Protein AF-A0A1G4SDY5-F1 (afdb_monomer_lite)

Secondary structure (DSSP, 8-state):
----------HHHHHHHHHHHHHHHHHHHHT-SSHHHHHHHHHHHHHH-HHHHHHHHHHTTTTS-HHHHHHHHTT-SS--

Sequence (80 aa):
MSYKQPTTGDSLNDYFINLAAFNTYAPHLIGAKNLHEFVIWFDKLRLIDRRALLLFLRKNKDVIQPEYMRHAQRHFVERI

Foldseek 3Di:
DDPPDPPPPDPVVLVVVLVVVLVVLLVQCLVPPDLVSNVVSLVVNCVSPVVVSVVSCVVCVVSDDPVNLVVVCVVDPDDD

pLDDT: mean 84.53, std 14.94, range [37.59, 95.56]

Structure (mmCIF, N/CA/C/O backbone):
data_AF-A0A1G4SDY5-F1
#
_entry.id   AF-A0A1G4SDY5-F1
#
loop_
_atom_site.group_PDB
_atom_site.id
_atom_site.type_symbol
_atom_site.label_atom_id
_atom_site.label_alt_id
_atom_site.label_comp_id
_atom_site.label_asym_id
_atom_site.label_entity_id
_atom_site.label_seq_id
_atom_site.pdbx_PDB_ins_code
_atom_site.Cartn_x
_atom_site.Cartn_y
_atom_site.Cartn_z
_atom_site.occupancy
_atom_site.B_iso_or_equiv
_atom_site.auth_seq_id
_atom_site.auth_comp_id
_atom_site.auth_asym_id
_atom_site.auth_atom_id
_atom_site.pdbx_PDB_model_num
ATOM 1 N N . MET A 1 1 ? 36.040 5.194 -13.887 1.00 39.59 1 MET A N 1
ATOM 2 C CA . MET A 1 1 ? 34.874 4.450 -13.369 1.00 39.59 1 MET A CA 1
ATOM 3 C C . MET A 1 1 ? 33.739 4.632 -14.356 1.00 39.59 1 MET A C 1
ATOM 5 O O . MET A 1 1 ? 33.377 5.766 -14.632 1.00 39.59 1 MET A O 1
ATOM 9 N N . SER A 1 2 ? 33.280 3.547 -14.977 1.00 37.59 2 SER A N 1
ATOM 10 C CA . SER A 1 2 ? 32.192 3.597 -15.956 1.00 37.59 2 SER A CA 1
ATOM 11 C C . SER A 1 2 ? 30.879 3.834 -15.213 1.00 37.59 2 SER A C 1
ATOM 13 O O . SER A 1 2 ? 30.469 2.994 -14.410 1.00 37.59 2 SER A O 1
ATOM 15 N N . TYR A 1 3 ? 30.248 4.984 -15.443 1.00 50.62 3 TYR A N 1
ATOM 16 C CA . TYR A 1 3 ? 28.857 5.195 -15.065 1.00 50.62 3 TYR A CA 1
ATOM 17 C C . TYR A 1 3 ? 28.020 4.276 -15.953 1.00 50.62 3 TYR A C 1
ATOM 19 O O . TYR A 1 3 ? 27.703 4.621 -17.090 1.00 50.62 3 TYR A O 1
ATOM 27 N N . LYS A 1 4 ? 27.701 3.075 -15.458 1.00 42.53 4 LYS A N 1
ATOM 28 C CA . LYS A 1 4 ? 26.650 2.256 -16.059 1.00 42.53 4 LYS A CA 1
ATOM 29 C C . LYS A 1 4 ? 25.364 3.074 -15.969 1.00 42.53 4 LYS A C 1
ATOM 31 O O . LYS A 1 4 ? 24.791 3.205 -14.890 1.00 42.53 4 LYS A O 1
ATOM 36 N N . GLN A 1 5 ? 24.949 3.664 -17.087 1.00 53.62 5 GLN A N 1
ATOM 37 C CA . GLN A 1 5 ? 23.571 4.108 -17.252 1.00 53.62 5 GLN A CA 1
ATOM 38 C C . GLN A 1 5 ? 22.675 2.897 -16.949 1.00 53.62 5 GLN A C 1
ATOM 40 O O . GLN A 1 5 ? 22.995 1.800 -17.423 1.00 53.62 5 GLN A O 1
ATOM 45 N N . PRO A 1 6 ? 21.611 3.038 -16.140 1.00 50.25 6 PRO A N 1
ATOM 46 C CA . PRO A 1 6 ? 20.651 1.961 -15.986 1.00 50.25 6 PRO A CA 1
ATOM 47 C C . PRO A 1 6 ? 20.080 1.690 -17.376 1.00 50.25 6 PRO A C 1
ATOM 49 O O . PRO A 1 6 ? 19.499 2.570 -18.009 1.00 50.25 6 PRO A O 1
ATOM 52 N N . THR A 1 7 ? 20.349 0.495 -17.886 1.00 50.44 7 THR A N 1
ATOM 53 C CA . THR A 1 7 ? 19.799 0.000 -19.140 1.00 50.44 7 THR A CA 1
ATOM 54 C C . THR A 1 7 ? 18.282 0.054 -19.040 1.00 50.44 7 THR A C 1
ATOM 56 O O . THR A 1 7 ? 17.683 -0.674 -18.256 1.00 50.44 7 THR A O 1
ATOM 59 N N . THR A 1 8 ? 17.663 0.939 -19.812 1.00 56.47 8 THR A N 1
ATOM 60 C CA . THR A 1 8 ? 16.228 0.961 -20.090 1.00 56.47 8 THR A CA 1
ATOM 61 C C . THR A 1 8 ? 15.851 -0.280 -20.912 1.00 56.47 8 THR A C 1
ATOM 63 O O . THR A 1 8 ? 15.697 -0.215 -22.127 1.00 56.47 8 THR A O 1
ATOM 66 N N . GLY A 1 9 ? 15.734 -1.429 -20.251 1.00 52.84 9 GLY A N 1
ATOM 67 C CA . GLY A 1 9 ? 15.192 -2.685 -20.783 1.00 52.84 9 GLY A CA 1
ATOM 68 C C . GLY A 1 9 ? 14.974 -3.617 -19.593 1.00 52.84 9 GLY A C 1
ATOM 69 O O . GLY A 1 9 ? 15.944 -3.950 -18.927 1.00 52.84 9 GLY A O 1
ATOM 70 N N . ASP A 1 10 ? 13.750 -3.925 -19.164 1.00 54.97 10 ASP A N 1
ATOM 71 C CA . ASP A 1 10 ? 12.558 -4.308 -19.926 1.00 54.97 10 ASP A CA 1
ATOM 72 C C . ASP A 1 10 ? 11.275 -3.710 -19.320 1.00 54.97 10 ASP A C 1
ATOM 74 O O . ASP A 1 10 ? 10.817 -4.137 -18.262 1.00 54.97 10 ASP A O 1
ATOM 78 N N . SER A 1 11 ? 10.609 -2.792 -20.029 1.00 72.06 11 SER A N 1
ATOM 79 C CA . SER A 1 11 ? 9.411 -2.105 -19.499 1.00 72.06 11 SER A CA 1
ATOM 80 C C . SER A 1 11 ? 8.269 -3.038 -19.056 1.00 72.06 11 SER A C 1
ATOM 82 O O . SER A 1 11 ? 7.548 -2.718 -18.112 1.00 72.06 11 SER A O 1
ATOM 84 N N . LEU A 1 12 ? 8.109 -4.196 -19.708 1.00 78.12 12 LEU A N 1
ATOM 85 C CA . LEU A 1 12 ? 7.082 -5.186 -19.368 1.00 78.12 12 LEU A CA 1
ATOM 86 C C . LEU A 1 12 ? 7.538 -6.160 -18.282 1.00 78.12 12 LEU A C 1
ATOM 88 O O . LEU A 1 12 ? 6.745 -6.501 -17.410 1.00 78.12 12 LEU A O 1
ATOM 92 N N . ASN A 1 13 ? 8.794 -6.603 -18.314 1.00 83.88 13 ASN A N 1
ATOM 93 C CA . ASN A 1 13 ? 9.306 -7.530 -17.309 1.00 83.88 13 ASN A CA 1
ATOM 94 C C . ASN A 1 13 ? 9.369 -6.844 -15.938 1.00 83.88 13 ASN A C 1
ATOM 96 O O . ASN A 1 13 ? 8.867 -7.386 -14.959 1.00 83.88 13 ASN A O 1
ATOM 100 N N . ASP A 1 14 ? 9.855 -5.600 -15.892 1.00 81.25 14 ASP A N 1
ATOM 101 C CA . ASP A 1 14 ? 9.863 -4.781 -14.677 1.00 81.25 14 ASP A CA 1
ATOM 102 C C . ASP A 1 14 ? 8.442 -4.536 -14.160 1.00 81.25 14 ASP A C 1
ATOM 104 O O . ASP A 1 14 ? 8.193 -4.589 -12.956 1.00 81.25 14 ASP A O 1
ATOM 108 N N . TYR A 1 15 ? 7.480 -4.332 -15.067 1.00 84.31 15 TYR A N 1
ATOM 109 C CA . TYR A 1 15 ? 6.070 -4.231 -14.703 1.00 84.31 15 TYR A CA 1
ATOM 110 C C . TYR A 1 15 ? 5.549 -5.522 -14.057 1.00 84.31 15 TYR A C 1
ATOM 112 O O . TYR A 1 15 ? 4.934 -5.456 -12.994 1.00 84.31 15 TYR A O 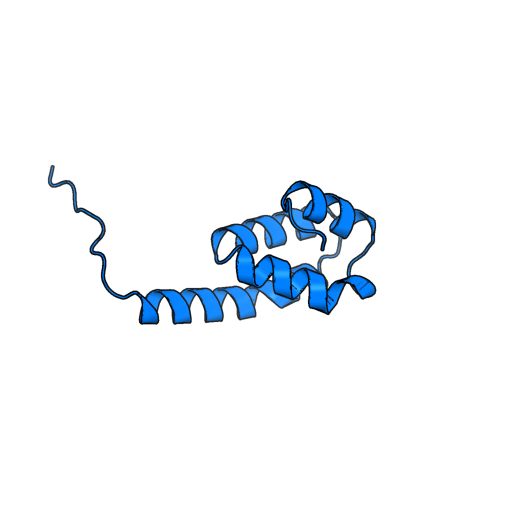1
ATOM 120 N N . PHE A 1 16 ? 5.811 -6.696 -14.642 1.00 86.12 16 PHE A N 1
ATOM 121 C CA . PHE A 1 16 ? 5.380 -7.975 -14.067 1.00 86.12 16 PHE A CA 1
ATOM 122 C C . PHE A 1 16 ? 6.073 -8.283 -12.737 1.00 86.12 16 PHE A C 1
ATOM 124 O O . PHE A 1 16 ? 5.419 -8.774 -11.816 1.00 86.12 16 PHE A O 1
ATOM 131 N N . ILE A 1 17 ? 7.359 -7.952 -12.605 1.00 88.62 17 ILE A N 1
ATOM 132 C CA . ILE A 1 17 ? 8.114 -8.075 -11.353 1.00 88.62 17 ILE A CA 1
ATOM 133 C C . ILE A 1 17 ? 7.491 -7.180 -10.277 1.00 88.62 17 ILE A C 1
ATOM 135 O O . ILE A 1 17 ? 7.191 -7.656 -9.181 1.00 88.62 17 ILE A O 1
ATOM 139 N N . ASN A 1 18 ? 7.223 -5.910 -10.594 1.00 88.44 18 ASN A N 1
ATOM 140 C CA . ASN A 1 18 ? 6.586 -4.975 -9.668 1.00 88.44 18 ASN A CA 1
ATOM 141 C C . ASN A 1 18 ? 5.164 -5.413 -9.306 1.00 88.44 18 ASN A C 1
ATOM 143 O O . ASN A 1 18 ? 4.791 -5.353 -8.139 1.00 88.44 18 ASN A O 1
ATOM 147 N N . LEU A 1 19 ? 4.381 -5.919 -10.261 1.00 89.81 19 LEU A N 1
ATOM 148 C CA . LEU A 1 19 ? 3.041 -6.452 -10.014 1.00 89.81 19 LEU A CA 1
ATOM 149 C C . LEU A 1 19 ? 3.081 -7.665 -9.073 1.00 89.81 19 LEU A C 1
ATOM 151 O O . LEU A 1 19 ? 2.291 -7.752 -8.132 1.00 89.81 19 LEU A O 1
ATOM 155 N N . ALA A 1 20 ? 4.003 -8.601 -9.308 1.00 91.38 20 ALA A N 1
ATOM 156 C CA . ALA A 1 20 ? 4.179 -9.777 -8.464 1.00 91.38 20 ALA A CA 1
ATOM 157 C C . ALA A 1 20 ? 4.616 -9.383 -7.044 1.00 91.38 20 ALA A C 1
ATOM 159 O O . ALA A 1 20 ? 4.035 -9.855 -6.062 1.00 91.38 20 ALA A O 1
ATOM 160 N N . ALA A 1 21 ? 5.580 -8.465 -6.926 1.00 91.19 21 ALA A N 1
ATOM 161 C CA . ALA A 1 21 ? 6.019 -7.919 -5.646 1.00 91.19 21 ALA A CA 1
ATOM 162 C C . ALA A 1 21 ? 4.868 -7.206 -4.921 1.00 91.19 21 ALA A C 1
ATOM 164 O O . ALA A 1 21 ? 4.620 -7.463 -3.743 1.00 91.19 21 ALA A O 1
ATOM 165 N N . PHE A 1 22 ? 4.103 -6.376 -5.633 1.00 94.00 22 PHE A N 1
ATOM 166 C CA . PHE A 1 22 ? 2.944 -5.681 -5.088 1.00 94.00 22 PHE A CA 1
ATOM 167 C C . PHE A 1 22 ? 1.917 -6.670 -4.532 1.00 94.00 22 PHE A C 1
ATOM 169 O O . PHE A 1 22 ? 1.528 -6.561 -3.372 1.00 94.00 22 PHE A O 1
ATOM 176 N N . ASN A 1 23 ? 1.521 -7.673 -5.318 1.00 92.62 23 ASN A N 1
ATOM 177 C CA . ASN A 1 23 ? 0.551 -8.687 -4.893 1.00 92.62 23 ASN A CA 1
ATOM 178 C C . ASN A 1 23 ? 1.045 -9.526 -3.710 1.00 92.62 23 ASN A C 1
ATOM 180 O O . ASN A 1 23 ? 0.235 -9.958 -2.893 1.00 92.62 23 ASN A O 1
ATOM 184 N N . THR A 1 24 ? 2.357 -9.726 -3.594 1.00 94.12 24 THR A N 1
ATOM 185 C CA . THR A 1 24 ? 2.961 -10.425 -2.453 1.00 94.12 24 THR A CA 1
ATOM 186 C C . THR A 1 24 ? 2.859 -9.593 -1.174 1.00 94.12 24 THR A C 1
ATOM 188 O O . THR A 1 24 ? 2.554 -10.130 -0.112 1.00 94.12 24 THR A O 1
ATOM 191 N N . TYR A 1 25 ? 3.077 -8.276 -1.254 1.00 92.81 25 TYR A N 1
ATOM 192 C CA . TYR A 1 25 ? 3.104 -7.410 -0.071 1.00 92.81 25 TYR A CA 1
ATOM 193 C C . TYR A 1 25 ? 1.746 -6.812 0.316 1.00 92.81 25 TYR A C 1
ATOM 195 O O . TYR A 1 25 ? 1.522 -6.510 1.488 1.00 92.81 25 TYR A O 1
ATOM 203 N N . ALA A 1 26 ? 0.823 -6.660 -0.632 1.00 93.19 26 ALA A N 1
ATOM 204 C CA . ALA A 1 26 ? -0.479 -6.034 -0.412 1.00 93.19 26 ALA A CA 1
ATOM 205 C C . ALA A 1 26 ? -1.318 -6.675 0.719 1.00 93.19 26 ALA A C 1
ATOM 207 O O . ALA A 1 26 ? -1.907 -5.927 1.505 1.00 93.19 26 ALA A O 1
ATOM 208 N N . PRO A 1 27 ? -1.344 -8.012 0.902 1.00 93.62 27 PRO A N 1
ATOM 209 C CA . PRO A 1 27 ? -2.051 -8.635 2.022 1.00 93.62 27 PRO A CA 1
ATOM 210 C C . PRO A 1 27 ? -1.513 -8.217 3.397 1.00 93.62 27 PRO A C 1
ATOM 212 O O . PRO A 1 27 ? -2.292 -8.079 4.340 1.00 93.62 27 PRO A O 1
ATOM 215 N N . HIS A 1 28 ? -0.206 -7.958 3.517 1.00 93.62 28 HIS A N 1
ATOM 216 C CA . HIS A 1 28 ? 0.403 -7.516 4.775 1.00 93.62 28 HIS A CA 1
ATOM 217 C C . HIS A 1 28 ? -0.021 -6.100 5.171 1.00 93.62 28 HIS A C 1
ATOM 219 O O . HIS A 1 28 ? -0.084 -5.795 6.358 1.00 93.62 28 HIS A O 1
ATOM 225 N N . LEU A 1 29 ? -0.374 -5.253 4.199 1.00 93.50 29 LEU A N 1
ATOM 226 C CA . LEU A 1 29 ? -0.939 -3.932 4.471 1.00 93.50 29 LEU A CA 1
ATOM 227 C C . LEU A 1 29 ? -2.301 -4.039 5.177 1.00 93.50 29 LEU A C 1
ATOM 229 O O . LEU A 1 29 ? -2.555 -3.316 6.135 1.00 93.50 29 LEU A O 1
ATOM 233 N N . ILE A 1 30 ? -3.173 -4.942 4.711 1.00 92.12 30 ILE A N 1
ATOM 234 C CA . ILE A 1 30 ? -4.502 -5.166 5.312 1.00 92.12 30 ILE A CA 1
ATOM 235 C C . ILE A 1 30 ? -4.369 -5.881 6.658 1.00 92.12 30 ILE A C 1
ATOM 237 O O . ILE A 1 30 ? -5.073 -5.548 7.607 1.00 92.12 30 ILE A O 1
ATOM 241 N N . GLY A 1 31 ? -3.459 -6.852 6.745 1.00 92.12 31 GLY A N 1
ATOM 242 C CA . GLY A 1 31 ? -3.209 -7.635 7.955 1.00 92.12 31 GLY A CA 1
ATOM 243 C C . GLY A 1 31 ? -2.355 -6.935 9.015 1.00 92.12 31 GLY A C 1
ATOM 244 O O . GLY A 1 31 ? -1.986 -7.583 9.995 1.00 92.12 31 GLY A O 1
ATOM 245 N N . ALA A 1 32 ? -2.008 -5.658 8.827 1.00 93.50 32 ALA A N 1
ATOM 246 C CA . ALA A 1 32 ? -1.162 -4.918 9.754 1.00 93.50 32 ALA A CA 1
ATOM 247 C C . ALA A 1 32 ? -1.808 -4.831 11.146 1.00 93.50 32 ALA A C 1
ATOM 249 O O . ALA A 1 32 ? -2.968 -4.438 11.291 1.00 93.50 32 ALA A O 1
ATOM 250 N N . LYS A 1 33 ? -1.045 -5.174 12.188 1.00 91.94 33 LYS A N 1
ATOM 251 C CA . LYS A 1 33 ? -1.547 -5.240 13.572 1.00 91.94 33 LYS A CA 1
ATOM 252 C C . LYS A 1 33 ? -1.571 -3.883 14.266 1.00 91.94 33 LYS A C 1
ATOM 254 O O . LYS A 1 33 ? -2.254 -3.719 15.274 1.00 91.94 33 LYS A O 1
ATOM 259 N N . ASN A 1 34 ? -0.775 -2.935 13.781 1.00 93.81 34 ASN A N 1
ATOM 260 C CA . ASN A 1 34 ? -0.671 -1.589 14.327 1.00 93.81 34 ASN A CA 1
ATOM 261 C C . ASN A 1 34 ? -0.312 -0.573 13.228 1.00 93.81 34 ASN A C 1
ATOM 263 O O . ASN A 1 34 ? 0.092 -0.939 12.122 1.00 93.81 34 ASN A O 1
ATOM 267 N N . LEU A 1 35 ? -0.422 0.719 13.559 1.00 92.06 35 LEU A N 1
ATOM 268 C CA . LEU A 1 35 ? -0.131 1.812 12.627 1.00 92.06 35 LEU A CA 1
ATOM 269 C C . LEU A 1 35 ? 1.313 1.770 12.108 1.00 92.06 35 LEU A C 1
ATOM 271 O O . LEU A 1 35 ? 1.548 2.074 10.946 1.00 92.06 35 LEU A O 1
ATOM 275 N N . HIS A 1 36 ? 2.282 1.392 12.941 1.00 93.62 36 HIS A N 1
ATOM 276 C CA . HIS A 1 36 ? 3.685 1.356 12.531 1.00 93.62 36 HIS A CA 1
ATOM 277 C C . HIS A 1 36 ? 3.935 0.298 11.447 1.00 93.62 36 HIS A C 1
ATOM 279 O O . HIS A 1 36 ? 4.553 0.589 10.426 1.00 93.62 36 HIS A O 1
ATOM 285 N N . GLU A 1 37 ? 3.394 -0.906 11.630 1.00 94.44 37 GLU A N 1
ATOM 286 C CA . GLU A 1 37 ? 3.443 -1.975 10.635 1.00 94.44 37 GLU A CA 1
ATOM 287 C C . GLU A 1 37 ? 2.717 -1.569 9.346 1.00 94.44 37 GLU A C 1
ATOM 289 O O . GLU A 1 37 ? 3.243 -1.780 8.252 1.00 94.44 37 GLU A O 1
ATOM 294 N N . PHE A 1 38 ? 1.561 -0.908 9.468 1.00 95.56 38 PHE A N 1
ATOM 295 C CA . PHE A 1 38 ? 0.841 -0.366 8.317 1.00 95.56 38 PHE A CA 1
ATOM 296 C C . PHE A 1 38 ? 1.710 0.611 7.517 1.00 95.56 38 PHE A C 1
ATOM 298 O O . PHE A 1 38 ? 1.806 0.478 6.301 1.00 95.56 38 PHE A O 1
ATOM 305 N N . VAL A 1 39 ? 2.379 1.557 8.185 1.00 94.12 39 VAL A N 1
ATOM 306 C CA . VAL A 1 39 ? 3.255 2.556 7.545 1.00 94.12 39 VAL A CA 1
ATOM 307 C C . VAL A 1 39 ? 4.413 1.884 6.803 1.00 94.12 39 VAL A C 1
ATOM 309 O O . VAL A 1 39 ? 4.686 2.235 5.658 1.00 94.12 39 VAL A O 1
ATOM 312 N N . ILE A 1 40 ? 5.048 0.869 7.399 1.00 95.00 40 ILE A N 1
ATOM 313 C CA . ILE A 1 40 ? 6.148 0.132 6.754 1.00 95.00 40 ILE A CA 1
ATOM 314 C C . ILE A 1 40 ? 5.681 -0.5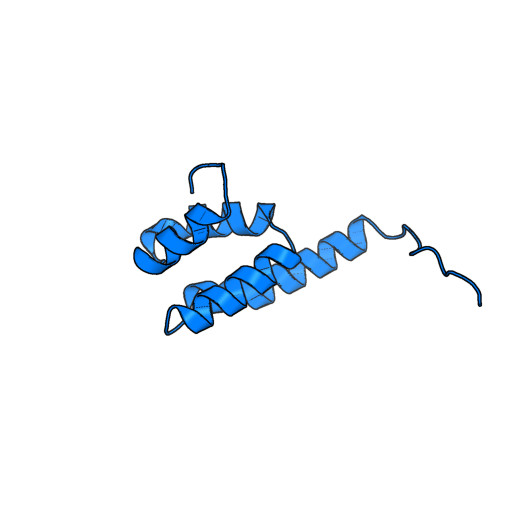20 5.448 1.00 95.00 40 ILE A C 1
A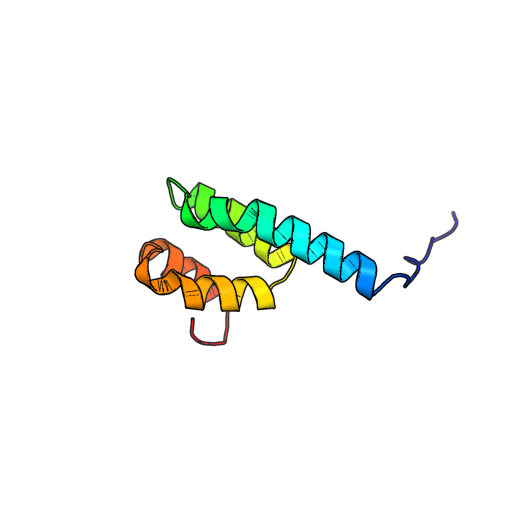TOM 316 O O . ILE A 1 40 ? 6.351 -0.407 4.418 1.00 95.00 40 ILE A O 1
ATOM 320 N N . TRP A 1 41 ? 4.544 -1.219 5.475 1.00 95.56 41 TRP A N 1
ATOM 321 C CA . TRP A 1 41 ? 4.010 -1.872 4.280 1.00 95.56 41 TRP A CA 1
ATOM 322 C C . TRP A 1 41 ? 3.489 -0.864 3.258 1.00 95.56 41 TRP A C 1
ATOM 324 O O . TRP A 1 41 ? 3.684 -1.055 2.058 1.00 95.56 41 TRP A O 1
ATOM 334 N N . PHE A 1 42 ? 2.899 0.235 3.723 1.00 95.38 42 PHE A N 1
ATOM 335 C CA . PHE A 1 42 ? 2.446 1.336 2.885 1.00 95.38 42 PHE A CA 1
ATOM 336 C C . PHE A 1 42 ? 3.607 1.942 2.097 1.00 95.38 42 PHE A C 1
ATOM 338 O O . PHE A 1 42 ? 3.524 2.042 0.873 1.00 95.38 42 PHE A O 1
ATOM 345 N N . ASP A 1 43 ? 4.707 2.283 2.767 1.00 93.94 43 ASP A N 1
ATOM 346 C CA . ASP A 1 43 ? 5.879 2.870 2.121 1.00 93.94 43 ASP A CA 1
ATOM 347 C C . ASP A 1 43 ? 6.520 1.904 1.121 1.00 93.94 43 ASP A C 1
ATOM 349 O O . ASP A 1 43 ? 6.857 2.311 0.007 1.00 93.94 43 ASP A O 1
ATOM 353 N N . LYS A 1 44 ? 6.611 0.611 1.463 1.00 93.69 44 LYS A N 1
ATOM 354 C CA . LYS A 1 44 ? 7.092 -0.425 0.535 1.00 93.69 44 LYS A CA 1
ATOM 355 C C . LYS A 1 44 ? 6.228 -0.513 -0.722 1.00 93.69 44 LYS A C 1
ATOM 357 O O . LYS A 1 44 ? 6.759 -0.463 -1.827 1.00 93.69 44 LYS A O 1
ATOM 362 N N . LEU A 1 45 ? 4.907 -0.605 -0.576 1.00 94.31 45 LEU A N 1
ATOM 363 C CA . LEU A 1 45 ? 3.993 -0.678 -1.720 1.00 94.31 45 LEU A CA 1
ATOM 364 C C . LEU A 1 45 ? 4.006 0.608 -2.549 1.00 94.31 45 LEU A C 1
ATOM 366 O O . LEU A 1 45 ? 3.914 0.549 -3.773 1.00 94.31 45 LEU A O 1
ATOM 370 N N . ARG A 1 46 ? 4.168 1.766 -1.899 1.00 93.75 46 ARG A N 1
ATOM 371 C CA . ARG A 1 46 ? 4.254 3.066 -2.570 1.00 93.75 46 ARG A CA 1
ATOM 372 C C . ARG A 1 46 ? 5.498 3.175 -3.450 1.00 93.75 46 ARG A C 1
ATOM 374 O O . ARG A 1 46 ? 5.422 3.812 -4.497 1.00 93.75 46 ARG A O 1
ATOM 381 N N . LEU A 1 47 ? 6.617 2.585 -3.021 1.00 91.25 47 LEU A N 1
ATOM 382 C CA . LEU A 1 47 ? 7.859 2.522 -3.800 1.00 91.25 47 LEU A CA 1
ATOM 383 C C . LEU A 1 47 ? 7.753 1.576 -5.002 1.00 91.25 47 LEU A C 1
ATOM 385 O O . LEU A 1 47 ? 8.374 1.851 -6.022 1.00 91.25 47 LEU A O 1
ATOM 389 N N . ILE A 1 48 ? 6.972 0.497 -4.887 1.00 92.12 48 ILE A N 1
ATOM 390 C CA . ILE A 1 48 ? 6.747 -0.458 -5.980 1.00 92.12 48 ILE A CA 1
ATOM 391 C C . ILE A 1 48 ? 5.832 0.154 -7.044 1.00 92.12 48 ILE A C 1
ATOM 393 O O . ILE A 1 48 ? 6.230 0.309 -8.194 1.00 92.12 48 ILE A O 1
ATOM 397 N N . ASP A 1 49 ? 4.601 0.510 -6.665 1.00 89.56 49 ASP A N 1
ATOM 398 C CA . ASP A 1 49 ? 3.640 1.137 -7.571 1.00 89.56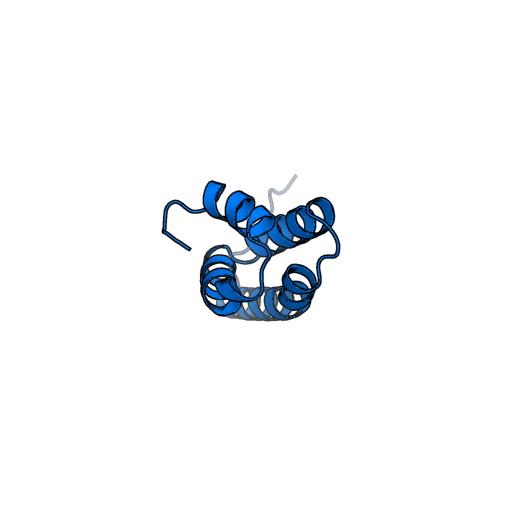 49 ASP A CA 1
ATOM 399 C C . ASP A 1 49 ? 2.605 1.961 -6.790 1.00 89.56 49 ASP A C 1
ATOM 401 O O . ASP A 1 49 ? 1.669 1.454 -6.160 1.00 89.56 49 ASP A O 1
ATOM 405 N N . ARG A 1 50 ? 2.745 3.287 -6.885 1.00 90.56 50 ARG A N 1
ATOM 406 C CA . ARG A 1 50 ? 1.845 4.252 -6.246 1.00 90.56 50 ARG A CA 1
ATOM 407 C C . ARG A 1 50 ? 0.407 4.179 -6.775 1.00 90.56 50 ARG A C 1
ATOM 409 O O . ARG A 1 50 ? -0.524 4.407 -6.002 1.00 90.56 50 ARG A O 1
ATOM 416 N N . ARG A 1 51 ? 0.197 3.895 -8.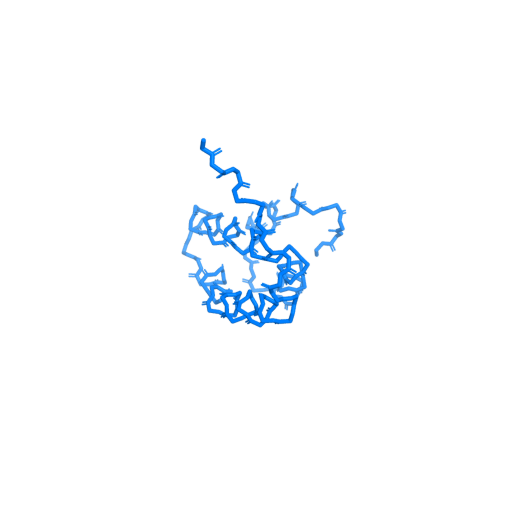065 1.00 89.62 51 ARG A N 1
ATOM 417 C CA . ARG A 1 51 ? -1.149 3.826 -8.665 1.00 89.62 51 ARG A CA 1
ATOM 418 C C . ARG A 1 51 ? -1.866 2.558 -8.225 1.00 89.62 51 ARG A C 1
ATOM 420 O O . ARG A 1 51 ? -3.030 2.629 -7.830 1.00 89.62 51 ARG A O 1
ATOM 427 N N . ALA A 1 52 ? -1.165 1.426 -8.239 1.00 91.06 52 ALA A N 1
ATOM 428 C CA . ALA A 1 52 ? -1.696 0.169 -7.724 1.00 91.06 52 ALA A CA 1
ATOM 429 C C . ALA A 1 52 ? -2.073 0.297 -6.239 1.00 91.06 52 ALA A C 1
ATOM 431 O O . ALA A 1 52 ? -3.158 -0.133 -5.847 1.00 91.06 52 ALA A O 1
ATOM 432 N N . LEU A 1 53 ? -1.247 0.982 -5.435 1.00 93.81 53 LEU A N 1
ATOM 433 C CA . LEU A 1 53 ? -1.547 1.270 -4.030 1.00 93.81 53 LEU A CA 1
ATOM 434 C C . LEU A 1 53 ? -2.834 2.082 -3.855 1.00 93.81 53 LEU A C 1
ATOM 436 O O . LEU A 1 53 ? -3.673 1.712 -3.037 1.00 93.81 53 LEU A O 1
ATOM 440 N N . LEU A 1 54 ? -3.036 3.144 -4.639 1.00 92.56 54 LEU A N 1
ATOM 441 C CA . LEU A 1 54 ? -4.273 3.930 -4.580 1.00 92.56 54 LEU A CA 1
ATOM 442 C C . LEU A 1 54 ? -5.511 3.070 -4.870 1.00 92.56 54 LEU A C 1
ATOM 444 O O . LEU A 1 54 ? -6.493 3.124 -4.130 1.00 92.56 54 LEU A O 1
ATOM 448 N N . LEU A 1 55 ? -5.467 2.271 -5.940 1.00 92.38 55 LEU A N 1
ATOM 449 C CA . LEU A 1 55 ? -6.571 1.382 -6.315 1.00 92.38 55 LEU A CA 1
ATOM 450 C C . LEU A 1 55 ? -6.829 0.325 -5.240 1.00 92.38 55 LEU A C 1
ATOM 452 O O . LEU A 1 55 ? -7.981 0.043 -4.910 1.00 92.38 55 LEU A O 1
ATOM 456 N N . PHE A 1 56 ? -5.762 -0.225 -4.664 1.00 93.69 56 PHE A N 1
ATOM 457 C CA . PHE A 1 56 ? -5.844 -1.198 -3.588 1.00 93.69 56 PHE A CA 1
ATOM 458 C C . PHE A 1 56 ? -6.498 -0.614 -2.331 1.00 93.69 56 PHE A C 1
ATOM 460 O O . PHE A 1 56 ? -7.388 -1.243 -1.757 1.00 93.69 56 PHE A O 1
ATOM 467 N N . LEU A 1 57 ? -6.115 0.599 -1.930 1.00 93.44 57 LEU A N 1
ATOM 468 C CA . LEU A 1 57 ? -6.705 1.284 -0.780 1.00 93.44 57 LEU A CA 1
ATOM 469 C C . LEU A 1 57 ? -8.180 1.619 -1.016 1.00 93.44 57 LEU A C 1
ATOM 471 O O . LEU A 1 57 ? -9.001 1.367 -0.143 1.00 93.44 57 LEU A O 1
ATOM 475 N N . ARG A 1 58 ? -8.540 2.101 -2.214 1.00 91.75 58 ARG A N 1
ATOM 476 C CA . ARG A 1 58 ? -9.941 2.353 -2.598 1.00 91.75 58 ARG A CA 1
ATOM 477 C C . ARG A 1 58 ? -10.796 1.091 -2.523 1.00 91.75 58 ARG A C 1
ATOM 479 O O . ARG A 1 58 ? -11.913 1.134 -2.015 1.00 91.75 58 ARG A O 1
ATOM 486 N N . LYS A 1 59 ? -10.267 -0.034 -3.017 1.00 93.62 59 LYS A N 1
ATOM 487 C CA . LYS A 1 59 ? -10.957 -1.332 -3.009 1.00 93.62 59 LYS A CA 1
ATOM 488 C C . LYS A 1 59 ? -11.192 -1.861 -1.592 1.00 93.62 59 LYS A C 1
ATOM 490 O O . LYS A 1 59 ? -12.197 -2.522 -1.364 1.00 93.62 59 LYS A O 1
ATOM 495 N N . ASN A 1 60 ? -10.281 -1.584 -0.659 1.00 92.38 60 ASN A N 1
ATOM 496 C CA . ASN A 1 60 ? -10.305 -2.133 0.701 1.00 92.38 60 ASN A CA 1
ATOM 497 C C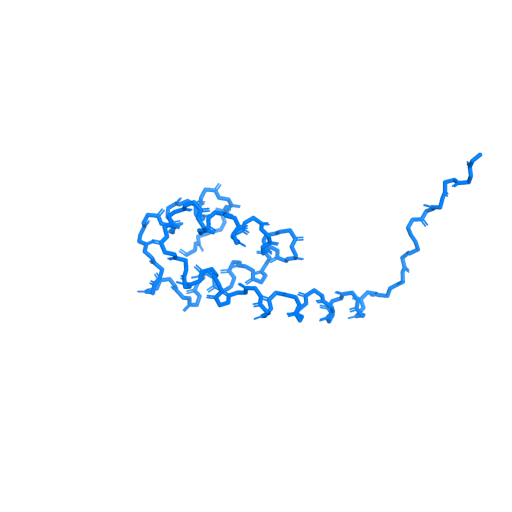 . ASN A 1 60 ? -10.620 -1.082 1.780 1.00 92.38 60 ASN A C 1
ATOM 499 O O . ASN A 1 60 ? -10.389 -1.331 2.962 1.00 92.38 60 ASN A O 1
ATOM 503 N N . LYS A 1 61 ? -11.151 0.084 1.396 1.00 89.81 61 LYS A N 1
ATOM 504 C CA . LYS A 1 61 ? -11.404 1.218 2.302 1.00 89.81 61 LYS A CA 1
ATOM 505 C C . LYS A 1 61 ? -12.270 0.854 3.515 1.00 89.81 61 LYS A C 1
ATOM 507 O O . LYS A 1 61 ? -12.082 1.427 4.578 1.00 89.81 61 LYS A O 1
ATOM 512 N N . ASP A 1 62 ? -13.187 -0.100 3.347 1.00 89.50 62 ASP A N 1
ATOM 513 C CA . ASP A 1 62 ? -14.142 -0.511 4.381 1.00 89.50 62 ASP A CA 1
ATOM 514 C C . ASP A 1 62 ? -13.523 -1.507 5.381 1.00 89.50 62 ASP A C 1
ATOM 516 O O . ASP A 1 62 ? -14.064 -1.725 6.461 1.00 89.50 62 ASP A O 1
ATOM 520 N N . VAL A 1 63 ? -12.376 -2.104 5.034 1.00 91.25 63 VAL A N 1
ATOM 521 C CA . VAL A 1 63 ? -11.639 -3.068 5.871 1.00 91.25 63 VAL A CA 1
ATOM 522 C C . VAL A 1 63 ? -10.514 -2.380 6.646 1.00 91.25 63 VAL A C 1
ATOM 524 O O . VAL A 1 63 ? -10.182 -2.773 7.763 1.00 91.25 63 VAL A O 1
ATOM 527 N N . ILE A 1 64 ? -9.904 -1.352 6.055 1.00 90.50 64 ILE A N 1
ATOM 528 C CA . ILE A 1 64 ? -8.766 -0.650 6.647 1.00 90.50 64 ILE A CA 1
ATOM 529 C C . ILE A 1 64 ? -9.256 0.285 7.756 1.00 90.50 64 ILE A C 1
ATOM 531 O O . ILE A 1 64 ? -10.185 1.070 7.574 1.00 90.50 64 ILE A O 1
ATOM 535 N N . GLN A 1 65 ? -8.585 0.245 8.908 1.00 90.00 65 GLN A N 1
ATOM 536 C CA . GLN A 1 65 ? -8.941 1.088 10.046 1.00 90.00 65 GLN A CA 1
ATOM 537 C C . GLN A 1 65 ? -8.897 2.588 9.678 1.00 90.00 65 GLN A C 1
ATOM 539 O O . GLN A 1 65 ? -7.969 3.031 8.988 1.00 90.00 65 GLN A O 1
ATOM 544 N N . PRO A 1 66 ? -9.829 3.418 10.191 1.00 89.44 66 PRO A N 1
ATOM 545 C CA . PRO A 1 66 ? -9.896 4.844 9.856 1.00 89.44 66 PRO A CA 1
ATOM 546 C C . PRO A 1 66 ? -8.615 5.634 10.160 1.00 89.44 66 PRO A C 1
ATOM 548 O O . PRO A 1 66 ? -8.326 6.643 9.518 1.00 89.44 66 PRO A O 1
ATOM 551 N N . GLU A 1 67 ? -7.838 5.213 11.158 1.00 90.12 67 GLU A N 1
ATOM 552 C CA . GLU A 1 67 ? -6.546 5.826 11.493 1.00 90.12 67 GLU A CA 1
ATOM 553 C C . GLU A 1 67 ? -5.498 5.597 10.400 1.00 90.12 67 GLU A C 1
ATOM 555 O O . GLU A 1 67 ? -4.767 6.518 10.032 1.00 90.12 67 GLU A O 1
ATOM 560 N N . TYR A 1 68 ? -5.473 4.396 9.827 1.00 93.12 68 TYR A N 1
ATOM 561 C CA . TYR A 1 68 ? -4.528 4.013 8.780 1.00 93.12 68 TYR A CA 1
ATOM 562 C C . TYR A 1 68 ? -4.905 4.696 7.461 1.00 93.12 68 TYR A C 1
ATOM 564 O O . TYR A 1 68 ? -4.047 5.236 6.762 1.00 93.12 68 TYR A O 1
ATOM 572 N N . MET A 1 69 ? -6.209 4.790 7.176 1.00 90.62 69 MET A N 1
ATOM 573 C CA . MET A 1 69 ? -6.727 5.549 6.034 1.00 90.62 69 MET A CA 1
ATOM 574 C C . MET A 1 69 ? -6.391 7.039 6.118 1.00 90.62 69 MET A C 1
ATOM 576 O O . MET A 1 69 ? -5.983 7.626 5.117 1.00 90.62 69 MET A O 1
ATOM 580 N N . ARG A 1 70 ? -6.482 7.651 7.308 1.00 90.19 70 ARG A N 1
ATOM 581 C CA . ARG A 1 70 ? -6.057 9.046 7.517 1.00 90.19 70 ARG A CA 1
ATOM 582 C C . ARG A 1 70 ? -4.573 9.251 7.220 1.00 90.19 70 ARG A C 1
ATOM 584 O O . ARG A 1 70 ? -4.212 10.293 6.678 1.00 90.19 70 ARG A O 1
ATOM 591 N N . HIS A 1 71 ? -3.716 8.286 7.560 1.00 89.62 71 HIS A N 1
ATOM 592 C CA . HIS A 1 71 ? -2.304 8.333 7.180 1.00 89.62 71 HIS A CA 1
ATOM 593 C C . HIS A 1 71 ? -2.142 8.246 5.657 1.00 89.62 71 HIS A C 1
ATOM 595 O O . HIS A 1 71 ? -1.526 9.125 5.057 1.00 89.62 71 HIS A O 1
ATOM 601 N N . ALA A 1 72 ? -2.765 7.251 5.021 1.00 89.12 72 ALA A N 1
ATOM 602 C CA . ALA A 1 72 ? -2.684 7.048 3.578 1.00 89.12 72 ALA A CA 1
ATOM 603 C C . ALA A 1 72 ? -3.157 8.276 2.775 1.00 89.12 72 ALA A C 1
ATOM 605 O O . ALA A 1 72 ? -2.483 8.697 1.836 1.00 89.12 72 ALA A O 1
ATOM 606 N N . GLN A 1 73 ? -4.262 8.908 3.182 1.00 88.88 73 GLN A N 1
ATOM 607 C CA . GLN A 1 73 ? -4.814 10.105 2.533 1.00 88.88 73 GLN A CA 1
ATOM 608 C C . GLN A 1 73 ? -3.843 11.293 2.505 1.00 88.88 73 GLN A C 1
ATOM 610 O O . GLN A 1 73 ? -3.909 12.101 1.587 1.00 88.88 73 GLN A O 1
ATOM 615 N N . ARG A 1 74 ? -2.890 11.396 3.443 1.00 88.19 74 ARG A N 1
ATOM 616 C CA . ARG A 1 74 ? -1.872 12.467 3.422 1.00 88.19 74 ARG A CA 1
ATOM 617 C C . ARG A 1 74 ? -0.883 12.335 2.259 1.00 88.19 74 ARG A C 1
ATOM 619 O O . ARG A 1 74 ? -0.191 13.295 1.937 1.00 88.19 74 ARG A O 1
ATOM 626 N N . HIS A 1 75 ? -0.804 11.161 1.633 1.00 86.62 75 HIS A N 1
ATOM 627 C CA . HIS A 1 75 ? 0.148 10.851 0.563 1.00 86.62 75 HIS A CA 1
ATOM 628 C C . HIS A 1 75 ? -0.477 10.837 -0.841 1.00 86.62 75 HIS A C 1
ATOM 630 O O . HIS A 1 75 ? 0.240 10.715 -1.845 1.00 86.62 75 HIS A O 1
ATOM 636 N N . PHE A 1 76 ? -1.798 10.989 -0.933 1.00 84.50 76 PHE A N 1
ATOM 637 C CA . PHE A 1 76 ? -2.533 11.042 -2.191 1.00 84.50 76 PHE A CA 1
ATOM 638 C C . PHE A 1 76 ? -3.320 12.347 -2.275 1.00 84.50 76 PHE A C 1
ATOM 640 O O . PHE A 1 76 ? -4.076 12.693 -1.378 1.00 84.50 76 PHE A O 1
ATOM 647 N N . VAL A 1 77 ? -3.123 13.083 -3.370 1.00 72.62 77 VAL A N 1
ATOM 648 C CA . VAL A 1 77 ? -3.927 14.279 -3.673 1.00 72.62 77 VAL A CA 1
ATOM 649 C C . VAL A 1 77 ? -5.333 13.857 -4.114 1.00 72.62 77 VAL A C 1
ATOM 651 O O . VAL A 1 77 ? -6.317 14.540 -3.839 1.00 72.62 77 VAL A O 1
ATOM 654 N N . GLU A 1 78 ? -5.437 12.703 -4.777 1.00 72.62 78 GLU A N 1
ATOM 655 C CA . GLU A 1 78 ? -6.705 12.102 -5.170 1.00 72.62 78 GLU A CA 1
ATOM 656 C C . GLU A 1 78 ? -7.402 11.483 -3.954 1.00 72.62 78 GLU A C 1
ATOM 658 O O . GLU A 1 78 ? -6.779 10.794 -3.146 1.00 72.62 78 GLU A O 1
ATOM 663 N N . ARG A 1 79 ? -8.720 11.686 -3.841 1.00 67.44 79 ARG A N 1
ATOM 664 C CA . ARG A 1 79 ? -9.509 11.097 -2.751 1.00 67.44 79 ARG A CA 1
ATOM 665 C C . ARG A 1 79 ? -9.473 9.567 -2.826 1.00 67.44 79 ARG A C 1
ATOM 667 O O . ARG A 1 79 ? -9.713 8.993 -3.894 1.00 67.44 79 ARG A O 1
ATOM 674 N N . ILE A 1 80 ? -9.152 8.941 -1.698 1.00 63.59 80 ILE A N 1
ATOM 675 C CA . ILE A 1 80 ? -9.181 7.488 -1.481 1.00 63.59 80 ILE A CA 1
ATOM 676 C C . ILE A 1 80 ? -10.560 7.091 -0.967 1.00 63.59 80 ILE A C 1
ATOM 678 O O . ILE A 1 80 ? -11.058 7.816 -0.077 1.00 63.59 80 ILE A O 1
#

Radius of gyration: 14.93 Å; chains: 1; bounding box: 49×25×35 Å